Protein AF-G2XQP1-F1 (afdb_monomer_lite)

Foldseek 3Di:
DDDAAEEEEAPLVDPVNVVVVVVCVVDPHDYDDDDLPQLRHQEYEYPDDPVCLVVVVVVVVSCVVSVHNYYHGDD

pLDDT: mean 80.83, std 13.12, range [45.28, 92.0]

Structure (mmCIF, N/CA/C/O backbone):
data_AF-G2XQP1-F1
#
_entry.id   AF-G2XQP1-F1
#
loop_
_atom_site.group_PDB
_atom_site.id
_atom_site.type_symbol
_atom_site.label_atom_id
_atom_site.label_alt_id
_atom_site.label_comp_id
_atom_site.label_asym_id
_atom_site.label_entity_id
_atom_site.label_seq_id
_atom_site.pdbx_PDB_ins_code
_atom_site.Cartn_x
_atom_site.Cartn_y
_atom_site.Cartn_z
_atom_site.occupancy
_atom_site.B_iso_or_equiv
_atom_site.auth_seq_id
_atom_site.auth_comp_id
_atom_site.auth_asym_id
_atom_site.auth_atom_id
_atom_site.pdbx_PDB_model_num
ATOM 1 N N . MET A 1 1 ? -13.143 -2.659 22.167 1.00 45.28 1 MET A N 1
ATOM 2 C CA . MET A 1 1 ? -13.459 -3.210 20.830 1.00 45.28 1 MET A CA 1
ATOM 3 C C . MET A 1 1 ? -12.440 -2.639 19.859 1.00 45.28 1 MET A C 1
ATOM 5 O O . MET A 1 1 ? -12.250 -1.431 19.891 1.00 45.28 1 MET A O 1
ATOM 9 N N . ALA A 1 2 ? -11.724 -3.470 19.100 1.00 61.47 2 ALA A N 1
ATOM 10 C CA . ALA A 1 2 ? -10.764 -2.979 18.109 1.00 61.47 2 ALA A CA 1
ATOM 11 C C . ALA A 1 2 ? -11.529 -2.404 16.909 1.00 61.47 2 ALA A C 1
ATOM 13 O O . ALA A 1 2 ? -12.460 -3.040 16.416 1.00 61.47 2 ALA A O 1
ATOM 14 N N . THR A 1 3 ? -11.183 -1.195 16.475 1.00 67.12 3 THR A N 1
ATOM 15 C CA . THR A 1 3 ? -11.743 -0.603 15.255 1.00 67.12 3 THR A CA 1
ATOM 16 C C . THR A 1 3 ? -11.248 -1.390 14.036 1.00 67.12 3 THR A C 1
ATOM 18 O O . THR A 1 3 ? -10.064 -1.741 14.017 1.00 67.12 3 THR A O 1
ATOM 21 N N . PRO A 1 4 ? -12.100 -1.672 13.031 1.00 73.88 4 PRO A N 1
ATOM 22 C CA . PRO A 1 4 ? -11.655 -2.299 11.789 1.00 73.88 4 PRO A CA 1
ATOM 23 C C . PRO A 1 4 ? -10.550 -1.455 11.150 1.00 73.88 4 PRO A C 1
ATOM 25 O O . PRO A 1 4 ? -10.696 -0.238 11.067 1.00 73.88 4 PRO A O 1
ATOM 28 N N . ILE A 1 5 ? -9.453 -2.094 10.743 1.00 84.25 5 ILE A N 1
ATOM 29 C CA . ILE A 1 5 ? -8.359 -1.435 10.023 1.00 84.25 5 ILE A CA 1
ATOM 30 C C . ILE A 1 5 ? -8.689 -1.496 8.535 1.00 84.25 5 ILE A C 1
ATOM 32 O O . ILE A 1 5 ? -8.905 -2.591 8.006 1.00 84.25 5 ILE A O 1
ATOM 36 N N . THR A 1 6 ? -8.699 -0.347 7.867 1.00 85.50 6 THR A N 1
ATOM 37 C CA . THR A 1 6 ? -8.906 -0.280 6.416 1.00 85.50 6 THR A CA 1
ATOM 38 C C . THR A 1 6 ? -7.566 -0.208 5.699 1.00 85.50 6 THR A C 1
ATOM 40 O O . THR A 1 6 ? -6.745 0.678 5.965 1.00 85.50 6 THR A O 1
ATOM 43 N N . VAL A 1 7 ? -7.347 -1.125 4.758 1.00 87.94 7 VAL A N 1
ATOM 44 C CA . VAL A 1 7 ? -6.112 -1.194 3.966 1.00 87.94 7 VAL A CA 1
ATOM 45 C C . VAL A 1 7 ? -6.418 -0.888 2.503 1.00 87.94 7 VAL A C 1
ATOM 47 O O . VAL A 1 7 ? -7.310 -1.491 1.908 1.00 87.94 7 VAL A O 1
ATOM 50 N N . GLY A 1 8 ? -5.665 0.042 1.919 1.00 87.62 8 GLY A N 1
ATOM 51 C CA . GLY A 1 8 ? -5.659 0.329 0.487 1.00 87.62 8 GLY A CA 1
ATOM 52 C C . GLY A 1 8 ? -4.422 -0.263 -0.187 1.00 87.62 8 GLY A C 1
ATOM 53 O O . GLY A 1 8 ? -3.337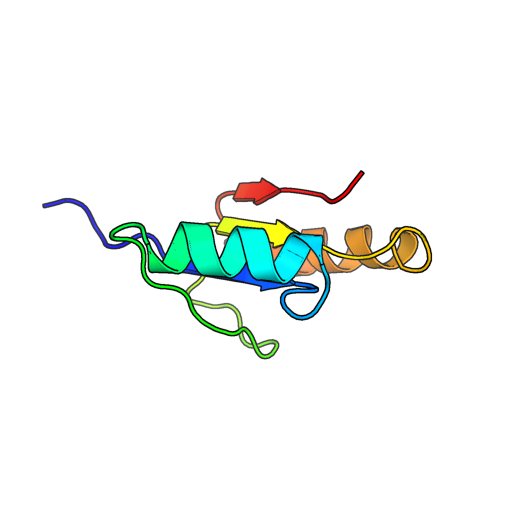 -0.265 0.394 1.00 87.62 8 GLY A O 1
ATOM 54 N N . ALA A 1 9 ? -4.565 -0.732 -1.428 1.00 89.12 9 ALA A N 1
ATOM 55 C CA . ALA A 1 9 ? -3.451 -1.235 -2.234 1.00 89.12 9 ALA A CA 1
ATOM 56 C C . ALA A 1 9 ? -3.416 -0.569 -3.620 1.00 89.12 9 ALA A C 1
ATOM 58 O O . ALA A 1 9 ? -4.406 -0.603 -4.356 1.00 89.12 9 ALA A O 1
ATOM 59 N N . ILE A 1 10 ? -2.267 0.002 -3.993 1.00 88.56 10 ILE A N 1
ATOM 60 C CA . ILE A 1 10 ? -1.983 0.526 -5.339 1.00 88.56 10 ILE A CA 1
ATOM 61 C C . ILE A 1 10 ? -1.252 -0.556 -6.137 1.00 88.56 10 ILE A C 1
ATOM 63 O O . ILE A 1 10 ? -0.427 -1.279 -5.590 1.00 88.56 10 ILE A O 1
ATOM 67 N N . GLY A 1 11 ? -1.553 -0.701 -7.431 1.00 88.38 11 GLY A N 1
ATOM 68 C CA . GLY A 1 11 ? -0.963 -1.776 -8.245 1.00 88.38 11 GLY A CA 1
ATOM 69 C C . GLY A 1 11 ? -1.532 -3.166 -7.927 1.00 88.38 11 GLY A C 1
ATOM 70 O O . GLY A 1 11 ? -0.934 -4.183 -8.269 1.00 88.38 11 GLY A O 1
ATOM 71 N N . ALA A 1 12 ? -2.715 -3.224 -7.307 1.00 89.31 12 ALA A N 1
ATOM 72 C CA . ALA A 1 12 ? -3.381 -4.450 -6.859 1.00 89.31 12 ALA A CA 1
ATOM 73 C C . ALA A 1 12 ? -3.605 -5.515 -7.957 1.00 89.31 12 ALA A C 1
ATOM 75 O O . ALA A 1 12 ? -3.818 -6.682 -7.648 1.00 89.31 12 ALA A O 1
ATOM 76 N N . THR A 1 13 ? -3.577 -5.136 -9.237 1.00 89.12 13 THR A N 1
ATOM 77 C CA . THR A 1 13 ? -3.785 -6.055 -10.368 1.00 89.12 13 THR A CA 1
ATOM 78 C C . THR A 1 13 ? -2.518 -6.781 -10.823 1.00 89.12 13 THR A C 1
ATOM 80 O O . THR A 1 13 ? -2.631 -7.752 -11.571 1.00 89.12 13 THR A O 1
ATOM 83 N N . GLY A 1 14 ? -1.328 -6.332 -10.407 1.00 88.31 14 GLY A N 1
ATOM 84 C CA . GLY A 1 14 ? -0.054 -6.973 -10.747 1.00 88.31 14 GLY A CA 1
ATOM 85 C C . GLY A 1 14 ? 0.179 -8.289 -9.994 1.00 88.31 14 GLY A C 1
ATOM 86 O O . GLY A 1 14 ? -0.563 -8.623 -9.073 1.00 88.31 14 GLY A O 1
ATOM 87 N N . ASN A 1 15 ? 1.242 -9.022 -10.347 1.00 91.38 15 ASN A N 1
ATOM 88 C CA . ASN A 1 15 ? 1.565 -10.325 -9.739 1.00 91.38 15 ASN A CA 1
ATOM 89 C C . ASN A 1 15 ? 1.696 -10.245 -8.205 1.00 91.38 15 ASN A C 1
ATOM 91 O O . ASN A 1 15 ? 1.071 -11.015 -7.471 1.00 91.38 15 ASN A O 1
ATOM 95 N N . THR A 1 16 ? 2.459 -9.265 -7.712 1.00 90.44 16 THR A N 1
ATOM 96 C CA . THR A 1 16 ? 2.616 -9.016 -6.272 1.00 90.44 16 THR A CA 1
ATOM 97 C C . THR A 1 16 ? 1.324 -8.478 -5.660 1.00 90.44 16 THR A C 1
ATOM 99 O O . THR A 1 16 ? 0.884 -8.964 -4.619 1.00 90.44 16 THR A O 1
ATOM 102 N N . GLY A 1 17 ? 0.672 -7.527 -6.339 1.00 90.25 17 GLY A N 1
ATOM 103 C CA . GLY A 1 17 ? -0.568 -6.903 -5.877 1.00 90.25 17 GLY A CA 1
ATOM 104 C C . GLY A 1 17 ? -1.693 -7.906 -5.625 1.00 90.25 17 GLY A C 1
ATOM 105 O O . GLY A 1 17 ? -2.343 -7.835 -4.585 1.00 90.25 17 GLY A O 1
ATOM 106 N N . GLN A 1 18 ? -1.873 -8.893 -6.507 1.00 91.44 18 GLN A N 1
ATOM 107 C CA . GLN A 1 18 ? -2.884 -9.937 -6.321 1.00 91.44 18 GLN A CA 1
ATOM 108 C C . GLN A 1 18 ? -2.595 -10.808 -5.099 1.00 91.44 18 GLN A C 1
ATOM 110 O O . GLN A 1 18 ? -3.513 -11.158 -4.363 1.00 91.44 18 GLN A O 1
ATOM 115 N N . THR A 1 19 ? -1.326 -11.126 -4.844 1.00 91.31 19 THR A N 1
ATOM 116 C CA . THR A 1 19 ? -0.937 -11.905 -3.661 1.00 91.31 19 THR A CA 1
ATOM 117 C C . THR A 1 19 ? -1.220 -11.130 -2.374 1.00 91.31 19 THR A C 1
ATOM 119 O O . THR A 1 19 ? -1.769 -11.694 -1.428 1.00 91.31 19 THR A O 1
ATOM 122 N N . VAL A 1 20 ? -0.924 -9.824 -2.355 1.00 89.94 20 VAL A N 1
ATOM 123 C CA . VAL A 1 20 ? -1.250 -8.938 -1.225 1.00 89.94 20 VAL A CA 1
ATOM 124 C C . VAL A 1 20 ? -2.760 -8.862 -1.020 1.00 89.94 20 VAL A C 1
ATOM 126 O O . VAL A 1 20 ? -3.230 -9.085 0.089 1.00 89.94 20 VAL A O 1
ATOM 129 N N . VAL A 1 21 ? -3.536 -8.628 -2.081 1.00 88.94 21 VAL A N 1
ATOM 130 C CA . VAL A 1 21 ? -5.007 -8.598 -2.022 1.00 88.94 21 VAL A CA 1
ATOM 131 C C . VAL A 1 21 ? -5.573 -9.909 -1.487 1.00 88.94 21 VAL A C 1
ATOM 133 O O . VAL A 1 21 ? -6.402 -9.882 -0.584 1.00 88.94 21 VAL A O 1
ATOM 136 N N . ASN A 1 22 ? -5.105 -11.052 -1.985 1.00 89.38 22 ASN A N 1
ATOM 137 C CA . ASN A 1 22 ? -5.570 -12.358 -1.525 1.00 89.38 22 ASN A CA 1
ATOM 138 C C . ASN A 1 22 ? -5.220 -12.599 -0.051 1.00 89.38 22 ASN A C 1
ATOM 140 O O . ASN A 1 22 ? -6.052 -13.114 0.690 1.00 89.38 22 ASN A O 1
ATOM 144 N N . GLY A 1 23 ? -4.031 -12.185 0.399 1.00 87.69 23 GLY A N 1
ATOM 145 C CA . GLY A 1 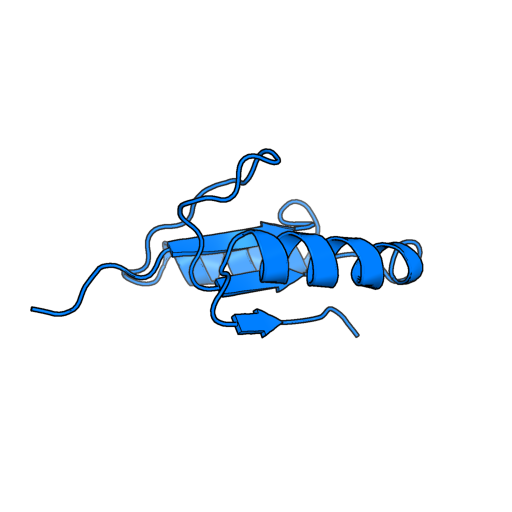23 ? -3.645 -12.245 1.812 1.00 87.69 23 GLY A CA 1
ATOM 146 C C . GLY A 1 23 ? -4.490 -11.329 2.706 1.00 87.69 23 GLY A C 1
ATOM 147 O O . GLY A 1 23 ? -4.889 -11.726 3.801 1.00 87.69 23 GLY A O 1
ATOM 148 N N . LEU A 1 24 ? -4.816 -10.125 2.228 1.00 85.31 24 LEU A N 1
ATOM 149 C CA . LEU A 1 24 ? -5.694 -9.183 2.929 1.00 85.31 24 LEU A CA 1
ATOM 150 C C . LEU A 1 24 ? -7.132 -9.715 3.010 1.00 85.31 24 LEU A C 1
ATOM 152 O O . LEU A 1 24 ? -7.726 -9.677 4.076 1.00 85.31 24 LEU A O 1
ATOM 156 N N . LEU A 1 25 ? -7.668 -10.287 1.931 1.00 83.00 25 LEU A N 1
ATOM 157 C CA . LEU A 1 25 ? -9.005 -10.897 1.918 1.00 83.00 25 LEU A CA 1
ATOM 158 C C . LEU A 1 25 ? -9.090 -12.179 2.757 1.00 83.00 25 LEU A C 1
ATOM 160 O O . LEU A 1 25 ? -10.141 -12.483 3.313 1.00 83.00 25 LEU A O 1
ATOM 164 N N . ALA A 1 26 ? -7.997 -12.941 2.845 1.00 83.62 26 ALA A N 1
ATOM 165 C CA . ALA A 1 26 ? -7.903 -14.115 3.710 1.00 83.62 26 ALA A CA 1
ATOM 166 C C . ALA A 1 26 ? -7.766 -13.751 5.199 1.00 83.62 26 ALA A C 1
ATOM 168 O O . ALA A 1 26 ? -7.926 -14.617 6.059 1.00 83.62 26 ALA A O 1
ATOM 169 N N . SER A 1 27 ? -7.461 -12.491 5.513 1.00 74.44 27 SER A N 1
ATOM 170 C CA . SER A 1 27 ? -7.392 -11.987 6.882 1.00 74.44 27 SER A CA 1
ATOM 171 C C . SER A 1 27 ? -8.645 -11.184 7.227 1.00 74.44 27 SER A C 1
ATOM 173 O O . SER A 1 27 ? -9.393 -10.743 6.364 1.00 74.44 27 SER A O 1
ATOM 175 N N . SER A 1 28 ? -8.916 -11.000 8.518 1.00 67.19 28 SER A N 1
ATOM 176 C CA . SER A 1 28 ? -10.125 -10.317 9.004 1.00 67.19 28 SER A CA 1
ATOM 177 C C . SER A 1 28 ? -10.115 -8.787 8.797 1.00 67.19 28 SER A C 1
ATOM 179 O O . SER A 1 28 ? -10.740 -8.064 9.572 1.00 67.19 28 SER A O 1
ATOM 181 N N . ILE A 1 29 ? -9.365 -8.279 7.815 1.00 68.12 29 ILE A N 1
ATOM 182 C CA . ILE A 1 29 ? -9.193 -6.851 7.512 1.00 68.12 29 ILE A CA 1
ATOM 183 C C . ILE A 1 29 ? -10.025 -6.473 6.287 1.00 68.12 29 ILE A C 1
ATOM 185 O O . ILE A 1 29 ? -10.048 -7.184 5.287 1.00 68.12 29 ILE A O 1
ATOM 189 N N . ASN A 1 30 ? -10.716 -5.334 6.362 1.00 63.88 30 ASN A N 1
ATOM 190 C CA . ASN A 1 30 ? -11.536 -4.858 5.253 1.00 63.88 30 ASN A CA 1
ATOM 191 C C . ASN A 1 30 ? -10.637 -4.264 4.163 1.00 63.88 30 ASN A C 1
ATOM 193 O O . ASN A 1 30 ? -9.901 -3.301 4.399 1.00 63.88 30 ASN A O 1
ATOM 197 N N . LEU A 1 31 ? -10.717 -4.843 2.963 1.00 56.28 31 LEU A N 1
ATOM 198 C CA . LEU A 1 31 ? -10.025 -4.351 1.778 1.00 56.28 31 LEU A CA 1
ATOM 199 C C . LEU A 1 31 ? -10.950 -3.444 0.962 1.00 56.28 31 LEU A C 1
ATOM 201 O O . LEU A 1 31 ? -11.979 -3.897 0.458 1.00 56.28 31 LEU A O 1
ATOM 205 N N . GLU A 1 32 ? -10.535 -2.197 0.743 1.00 58.47 32 GLU A N 1
ATOM 206 C CA . GLU A 1 32 ? -11.184 -1.307 -0.221 1.00 58.47 32 GLU A CA 1
ATOM 207 C C . GLU A 1 32 ? -10.315 -1.130 -1.471 1.00 58.47 32 GLU A C 1
ATOM 209 O O . GLU A 1 32 ? -9.150 -0.726 -1.420 1.00 58.47 32 GLU A O 1
ATOM 214 N N . ARG A 1 33 ? -10.898 -1.422 -2.638 1.00 55.50 33 ARG A N 1
ATOM 215 C CA . ARG A 1 33 ? -10.270 -1.197 -3.944 1.00 55.50 33 ARG A CA 1
ATOM 216 C C . ARG A 1 33 ? -10.289 0.307 -4.240 1.00 55.50 33 ARG A C 1
ATOM 218 O O . ARG A 1 33 ? -11.314 0.851 -4.638 1.00 55.50 33 ARG A O 1
ATOM 225 N N . GLN A 1 34 ? -9.178 0.990 -3.997 1.00 53.91 34 GLN A N 1
ATOM 226 C CA . GLN A 1 34 ? -9.155 2.453 -3.929 1.00 53.91 34 GLN A CA 1
ATOM 227 C C . GLN A 1 34 ? -9.242 3.175 -5.294 1.00 53.91 34 GLN A C 1
ATOM 229 O O . GLN A 1 34 ? -8.417 2.978 -6.186 1.00 53.91 34 GLN A O 1
ATOM 234 N N . ARG A 1 35 ? -10.255 4.054 -5.403 1.00 45.66 35 ARG A N 1
ATOM 235 C CA . ARG A 1 35 ? -10.332 5.285 -6.232 1.00 45.66 35 ARG A CA 1
ATOM 236 C C . ARG A 1 35 ? -9.722 6.443 -5.406 1.00 45.66 35 ARG A C 1
ATOM 238 O O . ARG A 1 35 ? -9.641 6.290 -4.193 1.00 45.66 35 ARG A O 1
ATOM 245 N N . PRO A 1 36 ? -9.371 7.614 -5.973 1.00 49.56 36 PRO A N 1
ATOM 246 C CA . PRO A 1 36 ? -8.577 8.642 -5.284 1.00 49.56 36 PRO A CA 1
ATOM 247 C C . PRO A 1 36 ? -9.379 9.506 -4.283 1.00 49.56 36 PRO A C 1
ATOM 249 O O . PRO A 1 36 ? -9.235 10.721 -4.256 1.00 49.56 36 PRO A O 1
ATOM 252 N N . LEU A 1 37 ? -10.250 8.910 -3.466 1.00 45.91 37 LEU A N 1
ATOM 253 C CA . LEU A 1 37 ? -10.961 9.600 -2.386 1.00 45.91 37 LEU A CA 1
ATOM 254 C C . LEU A 1 37 ? -10.650 8.862 -1.084 1.00 45.91 37 LEU A C 1
ATOM 256 O O . LEU A 1 37 ? -11.175 7.788 -0.806 1.00 45.91 37 LEU A O 1
ATOM 260 N N . THR A 1 38 ? -9.726 9.436 -0.329 1.00 53.84 38 THR A N 1
ATOM 261 C CA . THR A 1 38 ? -8.896 8.789 0.689 1.00 53.84 38 THR A CA 1
ATOM 262 C C . THR A 1 38 ? -9.316 8.938 2.170 1.00 53.84 38 THR A C 1
ATOM 264 O O . THR A 1 38 ? -8.515 8.534 3.010 1.00 53.84 38 THR A O 1
ATOM 267 N N . PRO A 1 39 ? -10.508 9.427 2.590 1.00 56.78 39 PRO A N 1
ATOM 268 C CA . PRO A 1 39 ? -10.739 9.735 4.010 1.00 56.78 39 PRO A CA 1
ATOM 269 C C . PRO A 1 39 ? -10.906 8.516 4.946 1.00 56.78 39 PRO A C 1
ATOM 271 O O . PRO A 1 39 ? -11.208 8.704 6.121 1.00 56.78 39 PRO A O 1
ATOM 274 N N . TYR A 1 40 ? -10.713 7.279 4.466 1.00 71.56 40 TYR A N 1
ATOM 275 C CA . TYR A 1 40 ? -10.961 6.058 5.247 1.00 71.56 40 TYR A CA 1
ATOM 276 C C . TYR A 1 40 ? -9.852 4.996 5.184 1.00 71.56 40 TYR A C 1
ATOM 278 O O . TYR A 1 40 ? -10.112 3.860 5.563 1.00 71.56 40 TYR A O 1
ATOM 286 N N . ILE A 1 41 ? -8.629 5.313 4.737 1.00 83.00 41 ILE A N 1
ATOM 287 C CA . ILE A 1 41 ? -7.519 4.338 4.739 1.00 83.00 41 ILE A CA 1
ATOM 288 C C . ILE A 1 41 ? -6.614 4.532 5.956 1.00 83.00 41 ILE A C 1
ATOM 290 O O . ILE A 1 41 ? -6.042 5.602 6.147 1.00 83.00 41 ILE A O 1
ATOM 294 N N . ASP A 1 42 ? -6.372 3.461 6.709 1.00 88.00 42 ASP A N 1
ATOM 295 C CA . ASP A 1 42 ? -5.356 3.445 7.763 1.00 88.00 42 ASP A CA 1
ATOM 296 C C . ASP A 1 42 ? -3.967 3.097 7.219 1.00 88.00 42 ASP A C 1
ATOM 298 O O . ASP A 1 42 ? -2.964 3.671 7.651 1.00 88.00 42 ASP A O 1
ATOM 302 N N . ILE A 1 43 ? -3.897 2.142 6.288 1.00 88.94 43 ILE A N 1
ATOM 303 C CA . ILE A 1 43 ? -2.643 1.622 5.732 1.00 88.94 43 ILE A CA 1
ATOM 304 C C . ILE A 1 43 ? -2.709 1.614 4.207 1.00 88.94 43 ILE A C 1
ATOM 306 O O . ILE A 1 43 ? -3.619 1.020 3.635 1.00 88.94 43 ILE A O 1
ATOM 310 N N . LEU A 1 44 ? -1.721 2.215 3.546 1.00 89.38 44 LEU A N 1
ATOM 311 C CA . LEU A 1 44 ? -1.579 2.188 2.091 1.00 89.38 44 LEU A CA 1
ATOM 312 C C . LEU A 1 44 ? -0.360 1.350 1.694 1.00 89.38 44 LEU A C 1
ATOM 314 O O . LEU A 1 44 ? 0.754 1.622 2.144 1.00 89.38 44 LEU A O 1
ATOM 318 N N . ILE A 1 45 ? -0.572 0.342 0.849 1.00 91.44 45 ILE A N 1
ATOM 319 C CA . ILE A 1 45 ? 0.477 -0.542 0.330 1.00 91.44 45 ILE A CA 1
ATOM 320 C C . ILE A 1 45 ? 0.672 -0.261 -1.156 1.00 91.44 45 ILE A C 1
ATOM 322 O O . ILE A 1 45 ? -0.278 -0.289 -1.940 1.00 91.44 45 ILE A O 1
ATOM 326 N N . SER A 1 46 ? 1.911 -0.005 -1.553 1.00 91.00 46 SER A N 1
ATOM 327 C CA . SER A 1 46 ? 2.284 0.148 -2.951 1.00 91.00 46 SER A CA 1
ATOM 328 C C . SER A 1 46 ? 2.815 -1.177 -3.497 1.00 91.00 46 SER A C 1
ATOM 330 O O . SER A 1 46 ? 3.772 -1.730 -2.966 1.00 91.00 46 SER A O 1
ATOM 332 N N . CYS A 1 47 ? 2.187 -1.700 -4.550 1.00 91.31 47 CYS A N 1
ATOM 333 C CA . CYS A 1 47 ? 2.602 -2.909 -5.273 1.00 91.31 47 CYS A CA 1
ATOM 334 C C . CYS A 1 47 ? 2.901 -2.592 -6.746 1.00 91.31 47 CYS A C 1
ATOM 336 O O . CYS A 1 47 ? 2.559 -3.368 -7.642 1.00 91.31 47 CYS A O 1
ATOM 338 N N . ILE A 1 48 ? 3.442 -1.402 -7.003 1.00 89.44 48 ILE A N 1
ATOM 339 C CA . ILE A 1 48 ? 3.746 -0.934 -8.354 1.00 89.44 48 ILE A CA 1
ATOM 340 C C . ILE A 1 48 ? 5.026 -1.544 -8.904 1.00 89.44 48 ILE A C 1
ATOM 342 O O . ILE A 1 48 ? 5.849 -2.083 -8.175 1.00 89.44 48 ILE A O 1
ATOM 346 N N . THR A 1 49 ? 5.181 -1.449 -10.216 1.00 87.25 49 THR A N 1
ATOM 347 C CA . THR A 1 49 ? 6.387 -1.889 -10.903 1.00 87.25 49 THR A CA 1
ATOM 348 C C . THR A 1 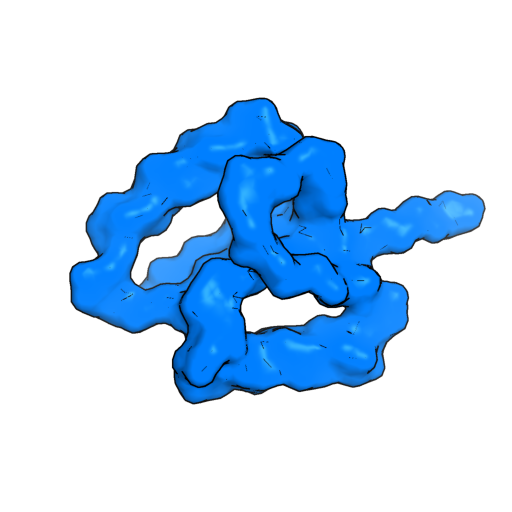49 ? 7.462 -0.800 -10.876 1.00 87.25 49 THR A C 1
ATOM 350 O O . THR A 1 49 ? 7.168 0.375 -10.629 1.00 87.25 49 THR A O 1
ATOM 353 N N . TRP A 1 50 ? 8.708 -1.197 -11.141 1.00 84.62 50 TRP A N 1
ATOM 354 C CA . TRP A 1 50 ? 9.875 -0.315 -11.086 1.00 84.62 50 TRP A CA 1
ATOM 355 C C . TRP A 1 50 ? 9.755 0.893 -12.029 1.00 84.62 50 TRP A C 1
ATOM 357 O O . TRP A 1 50 ? 10.211 1.982 -11.689 1.00 84.62 50 TRP A O 1
ATOM 367 N N . GLU A 1 51 ? 9.069 0.732 -13.166 1.00 87.94 51 GLU A N 1
ATOM 368 C CA . GLU A 1 51 ? 8.842 1.789 -14.160 1.00 87.94 51 GLU A CA 1
ATOM 369 C C . GLU A 1 51 ? 8.042 2.975 -13.606 1.00 87.94 51 GLU A C 1
ATOM 371 O O . GLU A 1 51 ? 8.065 4.053 -14.187 1.00 87.94 51 GLU A O 1
ATOM 376 N N . HIS A 1 52 ? 7.326 2.789 -12.494 1.00 85.94 52 HIS A N 1
ATOM 377 C CA . HIS A 1 52 ? 6.457 3.806 -11.905 1.00 85.94 52 HIS A CA 1
ATOM 378 C C . HIS A 1 52 ? 6.925 4.267 -10.515 1.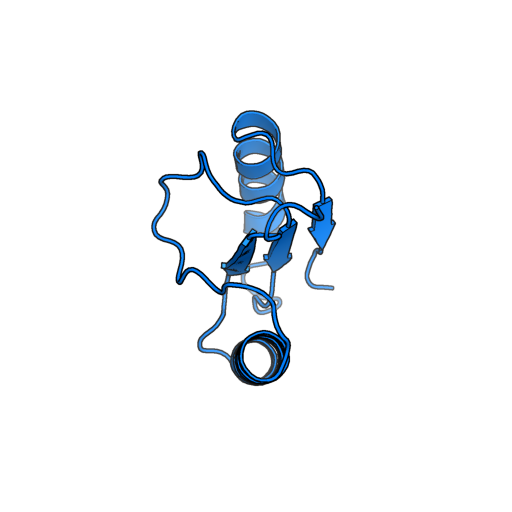00 85.94 52 HIS A C 1
ATOM 380 O O . HIS A 1 52 ? 6.182 4.978 -9.835 1.00 85.94 52 HIS A O 1
ATOM 386 N N . LEU A 1 53 ? 8.128 3.878 -10.064 1.00 85.06 53 LEU A N 1
ATOM 387 C CA . LEU A 1 53 ? 8.648 4.215 -8.724 1.00 85.06 53 LEU A CA 1
ATOM 388 C C . LEU A 1 53 ? 8.742 5.724 -8.482 1.00 85.06 53 LEU A C 1
ATOM 390 O O . LEU A 1 53 ? 8.494 6.193 -7.374 1.00 85.06 53 LEU A O 1
ATOM 394 N N . GLU A 1 54 ? 9.020 6.499 -9.525 1.00 85.31 54 GLU A N 1
ATOM 395 C CA . GLU A 1 54 ? 9.044 7.964 -9.478 1.00 85.31 54 GLU A CA 1
ATOM 396 C C . GLU A 1 54 ? 7.699 8.590 -9.070 1.00 85.31 54 GLU A C 1
ATOM 398 O O . GLU A 1 54 ? 7.667 9.658 -8.457 1.00 85.31 54 GLU A O 1
ATOM 403 N N . HIS A 1 55 ? 6.582 7.903 -9.325 1.00 83.25 55 HIS A N 1
ATOM 404 C CA . HIS A 1 55 ? 5.246 8.343 -8.916 1.00 83.25 55 HIS A CA 1
ATOM 405 C C . HIS A 1 55 ? 4.910 7.998 -7.461 1.00 83.25 55 HIS A C 1
ATOM 407 O O . HIS A 1 55 ? 3.841 8.361 -6.972 1.00 83.25 55 HIS A O 1
ATOM 413 N N . GLN A 1 56 ? 5.802 7.328 -6.732 1.00 82.12 56 GLN A N 1
ATOM 414 C CA . GLN A 1 56 ? 5.538 6.933 -5.352 1.00 82.12 56 GLN A CA 1
ATOM 415 C C . GLN A 1 56 ? 5.575 8.132 -4.389 1.00 82.12 56 GLN A C 1
ATOM 417 O O . GLN A 1 56 ? 4.764 8.197 -3.466 1.00 82.12 56 GLN A O 1
ATOM 422 N N . THR A 1 57 ? 6.442 9.120 -4.643 1.00 87.31 57 THR A N 1
ATOM 423 C CA . THR A 1 57 ? 6.542 10.365 -3.858 1.00 87.31 57 THR A CA 1
ATOM 424 C C . THR A 1 57 ? 5.210 11.124 -3.760 1.00 87.31 57 THR A C 1
ATOM 426 O O . THR A 1 57 ? 4.749 11.338 -2.637 1.00 87.31 57 THR A O 1
ATOM 429 N N . PRO A 1 58 ? 4.519 11.469 -4.869 1.00 88.06 58 PRO A N 1
ATOM 430 C CA . PRO A 1 58 ? 3.238 12.174 -4.778 1.00 88.06 58 PRO A CA 1
ATOM 431 C C . PRO A 1 58 ? 2.138 11.350 -4.089 1.00 88.06 58 PRO A C 1
ATOM 433 O O . PRO A 1 58 ? 1.230 11.914 -3.477 1.00 88.06 58 PRO A O 1
ATOM 436 N N . TRP A 1 59 ? 2.207 10.015 -4.119 1.00 85.69 59 TRP A N 1
ATOM 437 C CA . TRP A 1 59 ? 1.267 9.179 -3.364 1.00 85.69 59 TRP A CA 1
ATOM 438 C C . TRP A 1 59 ? 1.535 9.183 -1.865 1.00 85.69 59 TRP A C 1
ATOM 440 O O . TRP A 1 59 ? 0.581 9.123 -1.096 1.00 85.69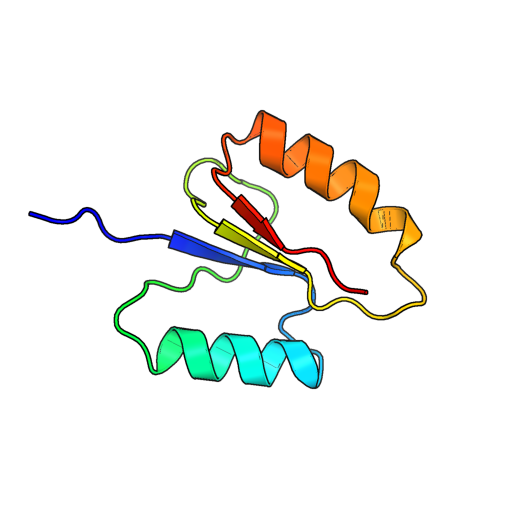 59 TRP A O 1
ATOM 450 N N . ILE A 1 60 ? 2.794 9.286 -1.438 1.00 86.12 60 ILE A N 1
ATOM 451 C CA . ILE A 1 60 ? 3.139 9.457 -0.021 1.00 86.12 60 ILE A CA 1
ATOM 452 C C . ILE A 1 60 ? 2.583 10.785 0.493 1.00 86.12 60 ILE A C 1
ATOM 454 O O . ILE A 1 60 ? 1.992 10.824 1.571 1.00 86.12 60 ILE A O 1
ATOM 458 N N . GLU A 1 61 ? 2.734 11.857 -0.285 1.00 88.50 61 GLU A N 1
ATOM 459 C CA . GLU A 1 61 ? 2.182 13.174 0.048 1.00 88.50 61 GLU A CA 1
ATOM 460 C C . GLU A 1 61 ? 0.655 13.114 0.152 1.00 88.50 61 GLU A C 1
ATOM 462 O O . GLU A 1 61 ? 0.099 13.456 1.195 1.00 88.50 61 GLU A O 1
ATOM 467 N N . THR A 1 62 ? -0.007 12.538 -0.856 1.00 85.69 62 THR A N 1
ATOM 468 C CA . THR A 1 62 ? -1.469 12.348 -0.865 1.00 85.69 62 THR A CA 1
ATOM 469 C C . THR A 1 62 ? -1.941 11.492 0.317 1.00 85.69 62 THR A C 1
ATOM 471 O O . THR A 1 62 ? -2.954 11.789 0.947 1.00 85.69 62 THR A O 1
ATOM 474 N N . ALA A 1 63 ? -1.213 10.424 0.654 1.00 86.50 63 ALA A N 1
ATOM 475 C CA . ALA A 1 63 ? -1.533 9.550 1.780 1.00 86.50 63 ALA A CA 1
ATOM 476 C C . ALA A 1 63 ? -1.396 10.286 3.119 1.00 86.50 63 ALA A C 1
ATOM 478 O O . ALA A 1 63 ? -2.242 10.142 4.002 1.00 86.50 63 ALA A O 1
ATOM 479 N N . LYS A 1 64 ? -0.356 11.109 3.262 1.00 86.25 64 LYS A N 1
ATOM 480 C CA . LYS A 1 64 ? -0.141 11.930 4.453 1.00 86.25 64 LYS A CA 1
ATOM 481 C C . LYS A 1 64 ? -1.243 12.974 4.619 1.00 86.25 64 LYS A C 1
ATOM 483 O O . LYS A 1 64 ? -1.765 13.117 5.721 1.00 86.25 64 LYS A O 1
ATOM 488 N N . GLU A 1 65 ? -1.621 13.662 3.543 1.00 86.62 65 GLU A N 1
ATOM 489 C CA . GLU A 1 65 ? -2.734 14.624 3.537 1.00 86.62 65 GLU A CA 1
ATOM 490 C C . GLU A 1 65 ? -4.072 13.963 3.879 1.00 86.62 65 GLU A C 1
ATOM 492 O O . GLU A 1 65 ? -4.889 14.536 4.596 1.00 86.62 65 GLU A O 1
ATOM 497 N N . ALA A 1 66 ? -4.270 12.725 3.428 1.00 83.44 66 ALA A N 1
ATOM 498 C CA . ALA A 1 66 ? -5.452 11.930 3.730 1.00 83.44 66 ALA A CA 1
ATOM 499 C C . ALA A 1 66 ? -5.508 11.373 5.163 1.00 83.44 66 ALA A C 1
ATOM 501 O O . ALA A 1 66 ? -6.529 10.811 5.557 1.00 83.44 66 ALA A O 1
ATOM 502 N N . GLY A 1 67 ? -4.426 11.493 5.940 1.00 86.12 67 GLY A N 1
ATOM 503 C CA . GLY A 1 67 ? -4.349 10.958 7.300 1.00 86.12 67 GLY A CA 1
ATOM 504 C C . GLY A 1 67 ? -4.034 9.461 7.383 1.00 86.12 67 GLY A C 1
ATOM 505 O O . GLY A 1 67 ? -4.295 8.843 8.417 1.00 86.12 67 GLY A O 1
ATOM 506 N N . VAL A 1 68 ? -3.452 8.871 6.333 1.00 89.31 68 VAL A N 1
ATOM 507 C CA . VAL A 1 68 ? -2.978 7.479 6.350 1.00 89.31 68 VAL A CA 1
ATOM 508 C C . VAL A 1 68 ? -1.935 7.308 7.456 1.00 89.31 68 VAL A C 1
ATOM 510 O O . VAL A 1 68 ? -0.944 8.035 7.529 1.00 89.31 68 VAL A O 1
ATOM 513 N N . LYS A 1 69 ? -2.134 6.308 8.317 1.00 90.31 69 LYS A N 1
ATOM 514 C CA . LYS A 1 69 ? -1.277 6.039 9.484 1.00 90.31 69 LYS A CA 1
ATOM 515 C C . LYS A 1 69 ? 0.024 5.335 9.101 1.00 90.31 69 LYS A C 1
ATOM 517 O O . LYS A 1 69 ? 1.026 5.469 9.800 1.00 90.31 69 LYS A O 1
ATOM 522 N N . ARG A 1 70 ? 0.017 4.553 8.016 1.00 89.75 70 ARG A N 1
ATOM 523 C CA . ARG A 1 70 ? 1.177 3.781 7.546 1.00 89.75 70 ARG A CA 1
ATOM 524 C C . ARG A 1 70 ? 1.210 3.696 6.024 1.00 89.75 70 ARG A C 1
ATOM 526 O O . ARG A 1 70 ? 0.243 3.265 5.407 1.00 89.75 70 ARG A O 1
ATOM 533 N N . PHE A 1 71 ? 2.358 4.012 5.440 1.00 90.88 71 PHE A N 1
ATOM 534 C CA . PHE A 1 71 ? 2.647 3.766 4.029 1.00 90.88 71 PHE A CA 1
ATOM 535 C C . PHE A 1 71 ? 3.697 2.654 3.899 1.00 90.88 71 PHE A C 1
ATOM 537 O O . PHE A 1 71 ? 4.698 2.674 4.623 1.00 90.88 71 PHE A O 1
ATOM 544 N N . MET A 1 72 ? 3.465 1.682 3.014 1.00 92.00 72 MET A N 1
ATOM 545 C CA . MET A 1 72 ? 4.434 0.646 2.640 1.00 92.00 72 MET A CA 1
ATOM 546 C C . MET A 1 72 ? 4.846 0.855 1.174 1.00 92.00 72 MET A C 1
ATOM 548 O O . MET A 1 72 ? 4.020 0.616 0.288 1.00 92.00 72 MET A O 1
ATOM 552 N N . PRO A 1 73 ? 6.072 1.339 0.910 1.00 90.31 73 PRO A N 1
ATOM 553 C CA . PRO A 1 73 ? 6.565 1.533 -0.450 1.00 90.31 73 PRO A CA 1
ATOM 554 C C . PRO A 1 73 ? 6.818 0.194 -1.155 1.00 90.31 73 PRO A C 1
ATOM 556 O O . PRO A 1 73 ? 7.025 -0.830 -0.505 1.00 90.31 73 PRO A O 1
ATOM 559 N N . SER A 1 74 ? 6.820 0.229 -2.488 1.00 87.19 74 SER A N 1
ATOM 560 C CA . SER A 1 74 ? 7.424 -0.814 -3.321 1.00 87.19 74 SER A CA 1
ATOM 561 C C . SER A 1 74 ? 8.894 -0.465 -3.533 1.00 87.19 74 SER A C 1
ATOM 563 O O . SER A 1 74 ? 9.174 0.691 -3.861 1.00 87.19 74 SER A O 1
ATOM 565 N N . GLU A 1 75 ? 9.782 -1.440 -3.346 1.00 78.38 75 GLU A N 1
ATOM 566 C CA . GLU A 1 75 ? 11.227 -1.358 -3.627 1.00 78.38 75 GLU A CA 1
ATOM 567 C C . GLU A 1 75 ? 11.570 -1.955 -4.997 1.00 78.38 75 GLU A C 1
ATOM 569 O O . GLU A 1 75 ? 10.824 -2.859 -5.449 1.00 78.38 75 GLU A O 1
#

Sequence (75 aa):
MATPITVGAIGATGNTGQTVVNGLLASSINLERQRPLTPYIDILISCITWEHLEHQTPWIETAKEAGVKRFMPSE

Organism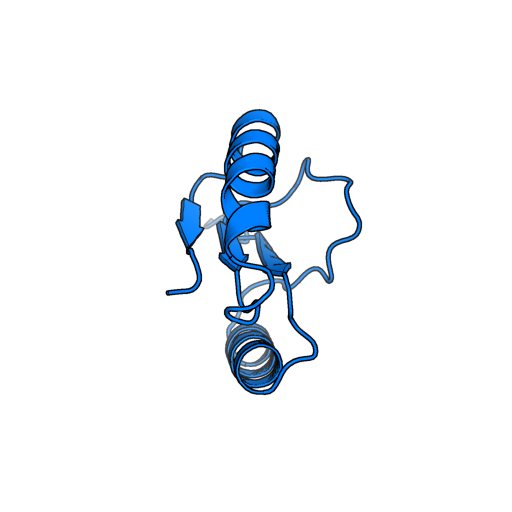: Botryotinia fuckeliana (strain T4) (NCBI:txid999810)

Secondary structure (DSSP, 8-state):
-PPPPEEEEESTTSHHHHHHHHHHHHTTSEEE---S--TT-SEEEE---GGGGGGHHHHHHHHHHTT-SEEE---

Radius of gyration: 12.03 Å; chains: 1; bounding box: 25×29×35 Å

InterPro domains:
  IPR036291 NAD(P)-binding domain superfamily [SSF51735] (4-73)